Protein AF-A0A3C1B1N7-F1 (afdb_monomer)

Mean predicted aligned error: 6.43 Å

Nearest PDB structures (foldseek):
  8cvm-assembly1_x  TM=9.301E-01  e=9.325E-04  Cutibacterium acnes
  5nrg-assembly1_V  TM=9.220E-01  e=1.639E-03  Staphylococcus aureus subsp. aureus NCTC 8325
  7n2u-assembly1_Lc  TM=9.942E-01  e=5.062E-03  Escherichia coli K-12
  6qul-assembly1_Z  TM=9.904E-01  e=5.062E-03  Escherichia coli
  8p8w-assembly1_w  TM=9.582E-01  e=2.073E-02  Mycoplasmoides pneumoniae M129

Solvent-accessible surface area (backbone atoms only — not comparable to full-atom values): 3328 Å² total; per-residue (Å²): 124,61,66,68,53,50,50,48,50,51,49,50,52,50,48,48,53,48,52,49,34,49,74,68,71,66,55,90,55,72,63,56,60,54,49,49,56,51,52,51,49,50,54,53,48,51,54,50,50,40,62,71,70,61,71,78,124

Foldseek 3Di:
DVPLVVVLVVLVVVLVVQVVCVVVVNRPDPVVNVVSVVVNVVSVVVVVVCVVVVPPD

Radius of gyration: 14.02 Å; Cα contacts (8 Å, |Δi|>4): 24; chains: 1; bounding box: 34×13×38 Å

Secondary structure (DSSP, 8-state):
-HHHHHHHHHHHHHHHHHHHHHHTT--S-HHHHHHHHHHHHHHHHHHHHHHHTT---

Sequence (57 aa):
MSELNDELVALKEELFKLRFQHATNQLENPQKLVSVRRDIARVKTIIRERELQGIKE

pLDDT: mean 81.39, std 10.73, range [48.06, 91.44]

Structure (mmCIF, N/CA/C/O backbone):
data_AF-A0A3C1B1N7-F1
#
_entry.id   AF-A0A3C1B1N7-F1
#
loop_
_atom_site.group_PDB
_atom_site.id
_atom_site.type_symbol
_atom_site.label_atom_id
_atom_site.label_alt_id
_atom_site.label_comp_id
_atom_site.label_asym_id
_atom_site.label_entity_id
_atom_site.label_seq_id
_atom_site.pdbx_PDB_ins_code
_atom_site.Cartn_x
_atom_site.Cartn_y
_atom_site.Cartn_z
_atom_site.occupancy
_atom_site.B_iso_or_equiv
_atom_site.auth_seq_id
_atom_site.auth_comp_id
_atom_site.auth_asym_id
_atom_site.auth_atom_id
_atom_site.pdbx_PDB_model_num
ATOM 1 N N . MET A 1 1 ? -6.722 -4.320 16.717 1.00 51.81 1 MET A N 1
ATOM 2 C CA . MET A 1 1 ? -6.377 -3.074 15.984 1.00 51.81 1 MET A CA 1
ATOM 3 C C . MET A 1 1 ? -5.013 -3.124 15.284 1.00 51.81 1 MET A C 1
ATOM 5 O O . MET A 1 1 ? -4.873 -2.444 14.276 1.00 51.81 1 MET A O 1
ATOM 9 N N . SER A 1 2 ? -4.033 -3.906 15.769 1.00 64.56 2 SER A N 1
ATOM 10 C CA . SER A 1 2 ? -2.699 -4.000 15.140 1.00 64.56 2 SER A CA 1
ATOM 11 C C . SER A 1 2 ? -2.739 -4.647 13.753 1.00 64.56 2 SER A C 1
ATOM 13 O O . SER A 1 2 ? -2.303 -4.034 12.790 1.00 64.56 2 SER A O 1
ATOM 15 N N . GLU A 1 3 ? -3.393 -5.805 13.618 1.00 75.56 3 GLU A N 1
ATOM 16 C CA . GLU A 1 3 ? -3.271 -6.658 12.421 1.00 75.56 3 GLU A CA 1
ATOM 17 C C . GLU A 1 3 ? -3.638 -5.975 11.096 1.00 75.56 3 GLU A C 1
ATOM 19 O O . GLU A 1 3 ? -2.907 -6.107 10.123 1.00 75.56 3 GLU A O 1
ATOM 24 N N . LEU A 1 4 ? -4.721 -5.187 11.048 1.00 78.00 4 LEU A N 1
ATOM 25 C CA . LEU A 1 4 ? -5.103 -4.453 9.830 1.00 78.00 4 LEU A CA 1
ATOM 26 C C . LEU A 1 4 ? -4.115 -3.332 9.480 1.00 78.00 4 LEU A C 1
ATOM 28 O O . LEU A 1 4 ? -3.906 -3.034 8.305 1.00 78.00 4 LEU A O 1
ATOM 32 N N . ASN A 1 5 ? -3.531 -2.681 10.489 1.00 81.50 5 ASN A N 1
ATOM 33 C CA . ASN A 1 5 ? -2.494 -1.678 10.262 1.00 81.50 5 ASN A CA 1
ATOM 34 C C . ASN A 1 5 ? -1.185 -2.341 9.827 1.00 81.50 5 ASN A C 1
ATOM 36 O O . ASN A 1 5 ? -0.536 -1.835 8.914 1.00 81.50 5 ASN A O 1
ATOM 40 N N . ASP A 1 6 ? -0.844 -3.483 10.419 1.00 86.38 6 ASP A N 1
ATOM 41 C CA . ASP A 1 6 ? 0.336 -4.272 10.070 1.00 86.38 6 ASP A CA 1
ATOM 42 C C . ASP A 1 6 ? 0.235 -4.797 8.629 1.00 86.38 6 ASP A C 1
ATOM 44 O O . ASP A 1 6 ? 1.178 -4.668 7.847 1.00 86.38 6 ASP A O 1
ATOM 48 N N . GLU A 1 7 ? -0.944 -5.271 8.220 1.00 85.00 7 GLU A N 1
ATOM 49 C CA . GLU A 1 7 ? -1.228 -5.681 6.842 1.00 85.00 7 GLU A CA 1
ATOM 50 C C . GLU A 1 7 ? -1.140 -4.500 5.861 1.00 85.00 7 GLU A C 1
ATOM 52 O O . GLU A 1 7 ? -0.568 -4.615 4.776 1.00 85.00 7 GLU A O 1
ATOM 57 N N . LEU A 1 8 ? -1.621 -3.315 6.253 1.00 86.62 8 LEU A N 1
ATOM 58 C CA . LEU A 1 8 ? -1.494 -2.097 5.446 1.00 86.62 8 LEU A CA 1
ATOM 59 C C . LEU A 1 8 ? -0.021 -1.688 5.268 1.00 86.62 8 LEU A C 1
ATOM 61 O O . LEU A 1 8 ? 0.370 -1.246 4.182 1.00 86.62 8 LEU A O 1
ATOM 65 N N . VAL A 1 9 ? 0.803 -1.835 6.309 1.00 89.19 9 VAL A N 1
ATOM 66 C CA . VAL A 1 9 ? 2.252 -1.591 6.242 1.00 89.19 9 VAL A CA 1
ATOM 67 C C . VAL A 1 9 ? 2.924 -2.602 5.313 1.00 89.19 9 VAL A C 1
ATOM 69 O O . VAL A 1 9 ? 3.646 -2.183 4.407 1.00 89.19 9 VAL A O 1
ATOM 72 N N . ALA A 1 10 ? 2.616 -3.893 5.446 1.00 89.62 10 ALA A N 1
ATOM 73 C CA . ALA A 1 10 ? 3.151 -4.941 4.577 1.00 89.62 10 ALA A CA 1
ATOM 74 C C . ALA A 1 10 ? 2.803 -4.699 3.095 1.00 89.62 10 ALA A C 1
ATOM 76 O O . ALA A 1 10 ? 3.684 -4.713 2.232 1.00 89.62 10 ALA A O 1
ATOM 77 N N . LEU A 1 11 ? 1.543 -4.364 2.792 1.00 89.25 11 LEU A N 1
ATOM 78 C CA . LEU A 1 11 ? 1.101 -4.043 1.430 1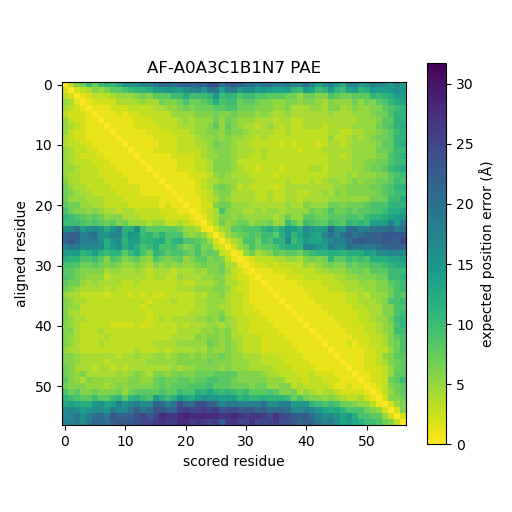.00 89.25 11 LEU A CA 1
ATOM 79 C C . LEU A 1 11 ? 1.774 -2.778 0.871 1.00 89.25 11 LEU A C 1
ATOM 81 O O . LEU A 1 11 ? 2.039 -2.685 -0.330 1.00 89.25 11 LEU A O 1
ATOM 85 N N . LYS A 1 12 ? 2.077 -1.783 1.716 1.00 88.38 12 LYS A N 1
ATOM 86 C CA . LYS A 1 12 ? 2.847 -0.597 1.303 1.00 88.38 12 LYS A CA 1
ATOM 87 C C . LYS A 1 12 ? 4.296 -0.938 0.973 1.00 88.38 12 LYS A C 1
ATOM 89 O O . LYS A 1 12 ? 4.819 -0.395 -0.001 1.00 88.38 12 LYS A O 1
ATOM 94 N N . GLU A 1 13 ? 4.938 -1.802 1.753 1.00 91.44 13 GLU A N 1
ATOM 95 C CA . GLU A 1 13 ? 6.290 -2.280 1.450 1.00 91.44 13 GLU A CA 1
ATOM 96 C C . GLU A 1 13 ? 6.321 -3.075 0.145 1.00 91.44 13 GLU A C 1
ATOM 98 O O . GLU A 1 13 ? 7.208 -2.870 -0.685 1.00 91.44 13 GLU A O 1
ATOM 103 N N . GLU A 1 14 ? 5.325 -3.930 -0.085 1.00 88.44 14 GLU A N 1
ATOM 104 C CA . GLU A 1 14 ? 5.185 -4.660 -1.343 1.00 88.44 14 GLU A CA 1
ATOM 105 C C . GLU A 1 14 ? 4.980 -3.704 -2.525 1.00 88.44 14 GLU A C 1
ATOM 107 O O . GLU A 1 14 ? 5.660 -3.819 -3.546 1.00 88.44 14 GLU A O 1
ATOM 112 N N . LEU A 1 15 ? 4.128 -2.684 -2.370 1.00 88.88 15 LEU A N 1
ATOM 113 C CA . LEU A 1 15 ? 3.954 -1.642 -3.379 1.00 88.88 15 LEU A CA 1
ATOM 114 C C . LEU A 1 15 ? 5.262 -0.883 -3.644 1.00 88.88 15 LEU A C 1
ATOM 116 O O . LEU A 1 15 ? 5.545 -0.540 -4.792 1.00 88.88 15 LEU A O 1
ATOM 120 N N . PHE A 1 16 ? 6.063 -0.611 -2.611 1.00 89.31 16 PHE A N 1
ATOM 121 C CA . PHE A 1 16 ? 7.361 0.046 -2.758 1.00 89.31 16 PHE A CA 1
ATOM 122 C C . PHE A 1 16 ? 8.343 -0.827 -3.545 1.00 89.31 16 PHE A C 1
ATOM 124 O O . PHE A 1 16 ? 8.945 -0.345 -4.504 1.00 89.31 16 PHE A O 1
ATOM 131 N N . LYS A 1 17 ? 8.432 -2.123 -3.218 1.00 87.56 17 LYS A N 1
ATOM 132 C CA . LYS A 1 17 ? 9.239 -3.104 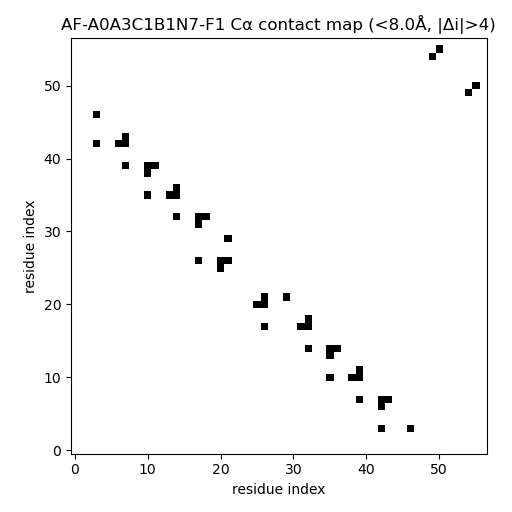-3.964 1.00 87.56 17 LYS A CA 1
ATOM 133 C C . LYS A 1 17 ? 8.796 -3.202 -5.424 1.00 87.56 17 LYS A C 1
ATOM 135 O O . LYS A 1 17 ? 9.640 -3.139 -6.314 1.00 87.56 17 LYS A O 1
ATOM 140 N N . LEU A 1 18 ? 7.489 -3.263 -5.687 1.00 86.62 18 LEU A N 1
ATOM 141 C CA . LEU A 1 18 ? 6.944 -3.284 -7.047 1.00 86.62 18 LEU A CA 1
ATOM 142 C C . LEU A 1 18 ? 7.224 -1.978 -7.802 1.00 86.62 18 LEU A C 1
ATOM 144 O O . LEU A 1 18 ? 7.566 -2.014 -8.977 1.00 86.62 18 LEU A O 1
ATOM 148 N N . ARG A 1 19 ? 7.132 -0.807 -7.160 1.00 85.62 19 ARG A N 1
ATOM 149 C CA . ARG A 1 19 ? 7.509 0.470 -7.799 1.00 85.62 19 ARG A CA 1
ATOM 150 C C . ARG A 1 19 ? 9.005 0.544 -8.087 1.00 85.62 19 ARG A C 1
ATOM 152 O O . ARG A 1 19 ? 9.382 1.089 -9.119 1.00 85.62 19 ARG A O 1
ATOM 159 N N . PHE A 1 20 ? 9.837 -0.013 -7.211 1.00 86.62 20 PHE A N 1
ATOM 160 C CA . PHE A 1 20 ? 11.276 -0.097 -7.427 1.00 86.62 20 PHE A CA 1
ATOM 161 C C . PHE A 1 20 ? 11.603 -1.008 -8.616 1.00 86.62 20 PHE A C 1
ATOM 163 O O . PHE A 1 20 ? 12.296 -0.581 -9.531 1.00 86.62 20 PHE A O 1
ATOM 170 N N . GLN A 1 21 ? 11.002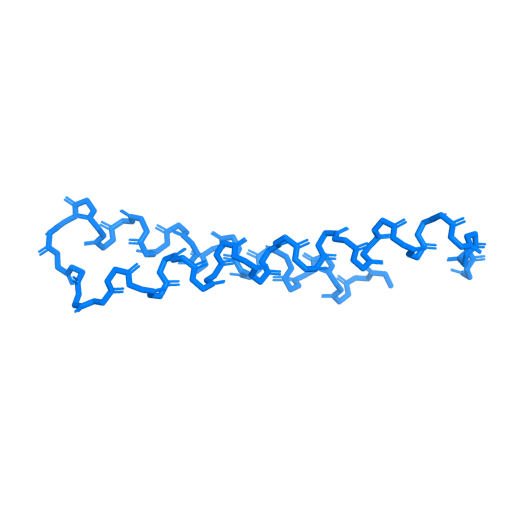 -2.200 -8.674 1.00 84.69 21 GLN A N 1
ATOM 171 C CA . GLN A 1 21 ? 11.110 -3.118 -9.814 1.00 84.69 21 GLN A CA 1
ATOM 172 C C . GLN A 1 21 ? 10.565 -2.513 -11.123 1.00 84.69 21 GLN A C 1
ATOM 174 O O . GLN A 1 21 ? 11.101 -2.767 -12.200 1.00 84.69 21 GLN A O 1
ATOM 179 N N . HIS A 1 22 ? 9.517 -1.682 -11.041 1.00 83.19 22 HIS A N 1
ATOM 180 C CA . HIS A 1 22 ? 9.003 -0.913 -12.179 1.00 83.19 22 HIS A CA 1
ATOM 181 C C . HIS A 1 22 ? 10.042 0.085 -12.685 1.00 83.19 22 HIS A C 1
ATOM 183 O O . HIS A 1 22 ? 10.261 0.201 -13.886 1.00 83.19 22 HIS A O 1
ATOM 189 N N . ALA A 1 23 ? 10.675 0.822 -11.771 1.00 81.94 23 ALA A N 1
ATOM 190 C CA . ALA A 1 23 ? 11.683 1.818 -12.106 1.00 81.94 23 ALA A CA 1
ATOM 191 C C . ALA A 1 23 ? 12.962 1.185 -12.677 1.00 81.94 23 ALA A C 1
ATOM 193 O O . ALA A 1 23 ? 13.587 1.777 -13.552 1.00 81.94 23 ALA A O 1
ATOM 194 N N . THR A 1 24 ? 13.325 -0.026 -12.240 1.00 82.88 24 THR A N 1
ATOM 195 C CA . THR A 1 24 ? 14.455 -0.787 -12.798 1.00 82.88 24 THR A CA 1
ATOM 196 C C . THR A 1 24 ? 14.120 -1.509 -14.107 1.00 82.88 24 THR A C 1
ATOM 198 O O . THR A 1 24 ? 14.968 -2.229 -14.630 1.00 82.88 24 THR A O 1
ATOM 201 N N . ASN A 1 25 ? 12.916 -1.311 -14.666 1.00 70.31 25 ASN A N 1
ATOM 202 C CA . ASN A 1 25 ? 12.443 -1.934 -15.909 1.00 70.31 25 ASN A CA 1
ATOM 203 C C . ASN A 1 25 ? 12.447 -3.480 -15.888 1.00 70.31 25 ASN A C 1
ATOM 205 O O . ASN A 1 25 ? 12.398 -4.119 -16.935 1.00 70.31 25 ASN A O 1
ATOM 209 N N . GLN A 1 26 ? 12.469 -4.088 -14.698 1.00 66.31 26 GLN A N 1
ATOM 210 C CA . GLN A 1 26 ? 12.441 -5.544 -14.487 1.00 66.31 26 GLN A CA 1
ATOM 211 C C . GLN A 1 26 ? 11.049 -6.047 -14.091 1.00 66.31 26 GLN A C 1
ATOM 213 O O . GLN A 1 26 ? 10.899 -7.119 -13.504 1.00 66.31 26 GLN A O 1
ATOM 218 N N . LEU A 1 27 ? 10.008 -5.258 -14.348 1.00 65.94 27 LEU A N 1
ATOM 219 C CA . LEU A 1 27 ? 8.682 -5.601 -13.875 1.00 65.94 27 LEU A CA 1
ATOM 220 C C . LEU A 1 27 ? 7.996 -6.577 -14.830 1.00 65.94 27 LEU A C 1
ATOM 222 O O . LEU A 1 27 ? 7.382 -6.176 -15.814 1.00 65.94 27 LEU A O 1
ATOM 226 N N . GLU A 1 28 ? 8.064 -7.862 -14.491 1.00 64.88 28 GLU A N 1
ATOM 227 C CA . GLU A 1 28 ? 7.455 -8.943 -15.275 1.00 64.88 28 GLU A CA 1
ATOM 228 C C . GLU A 1 28 ? 5.930 -8.816 -15.401 1.00 64.88 28 GLU A C 1
ATOM 230 O O . GLU A 1 28 ? 5.357 -9.287 -16.377 1.00 64.88 28 GLU A O 1
ATOM 235 N N . ASN A 1 29 ? 5.252 -8.193 -14.424 1.00 73.25 29 ASN A N 1
ATOM 236 C CA . ASN A 1 29 ? 3.788 -8.143 -14.387 1.00 73.25 29 ASN A CA 1
ATOM 237 C C . ASN A 1 29 ? 3.221 -6.820 -13.829 1.00 73.25 29 ASN A C 1
ATOM 239 O O . ASN A 1 29 ? 2.968 -6.712 -12.623 1.00 73.25 29 ASN A O 1
ATOM 243 N N . PRO A 1 30 ? 2.916 -5.824 -14.686 1.00 76.19 30 PRO A N 1
ATOM 244 C CA . PRO A 1 30 ? 2.316 -4.548 -14.268 1.00 76.19 30 PRO A CA 1
ATOM 245 C C . PRO A 1 30 ? 0.933 -4.695 -13.620 1.00 76.19 30 PRO A C 1
ATOM 247 O O . PRO A 1 30 ? 0.513 -3.830 -12.849 1.00 76.19 30 PRO A O 1
ATOM 250 N N . GLN A 1 31 ? 0.246 -5.820 -13.847 1.00 83.00 31 GLN A N 1
ATOM 251 C CA . GLN A 1 31 ? -1.030 -6.124 -13.196 1.00 83.00 31 GLN A CA 1
ATOM 252 C C . GLN A 1 31 ? -0.907 -6.290 -11.673 1.00 83.00 31 GLN A C 1
ATOM 254 O O . GLN A 1 31 ? -1.816 -5.876 -10.950 1.00 83.00 31 GLN A O 1
ATOM 259 N N . LYS A 1 32 ? 0.222 -6.808 -11.159 1.00 82.56 32 LYS A N 1
ATOM 260 C CA . LYS A 1 32 ? 0.448 -6.931 -9.705 1.00 82.56 32 LYS A CA 1
ATOM 261 C C . LYS A 1 32 ? 0.406 -5.573 -9.012 1.00 82.56 32 LYS A C 1
ATOM 263 O O . LYS A 1 32 ? -0.193 -5.441 -7.952 1.00 82.56 32 LYS A O 1
ATOM 268 N N . LEU A 1 33 ? 0.950 -4.539 -9.650 1.00 83.62 33 LEU A N 1
ATOM 269 C CA . LEU A 1 33 ? 0.963 -3.181 -9.107 1.00 83.62 33 LEU A CA 1
ATOM 270 C C . LEU A 1 33 ? -0.458 -2.604 -8.975 1.00 83.62 33 LEU A C 1
ATOM 272 O O . LEU A 1 33 ? -0.745 -1.864 -8.034 1.00 83.62 33 LEU A O 1
ATOM 276 N N . VAL A 1 34 ? -1.364 -2.965 -9.889 1.00 86.50 34 VAL A N 1
ATOM 277 C CA . VAL A 1 34 ? -2.788 -2.602 -9.809 1.00 86.50 34 VAL A CA 1
ATOM 278 C C . VAL A 1 34 ? -3.505 -3.415 -8.729 1.00 86.50 34 VAL A C 1
ATOM 280 O O . VAL A 1 34 ? -4.303 -2.837 -7.992 1.00 86.50 34 VAL A O 1
ATOM 283 N N . SER A 1 35 ? -3.207 -4.714 -8.600 1.00 88.94 35 SER A N 1
ATOM 284 C CA . SER A 1 35 ? -3.783 -5.574 -7.554 1.00 88.94 35 SER A CA 1
ATOM 285 C C . SER A 1 35 ? -3.443 -5.062 -6.158 1.00 88.94 35 SER A C 1
ATOM 287 O O . SER A 1 35 ? -4.350 -4.700 -5.417 1.00 88.94 35 SER A O 1
ATOM 289 N N . VAL A 1 36 ? -2.153 -4.879 -5.856 1.00 88.25 36 VAL A N 1
ATOM 290 C CA . VAL A 1 36 ? -1.688 -4.404 -4.541 1.00 88.25 36 VAL A CA 1
ATOM 291 C C . VAL A 1 36 ? -2.303 -3.045 -4.193 1.00 88.25 36 VAL A C 1
ATOM 293 O O . VAL A 1 36 ? -2.703 -2.795 -3.058 1.00 88.25 36 VAL A O 1
ATOM 296 N N . ARG A 1 37 ? -2.473 -2.157 -5.182 1.00 88.25 37 ARG A N 1
ATOM 297 C CA . ARG A 1 37 ? -3.134 -0.860 -4.971 1.00 88.25 37 ARG A CA 1
ATOM 298 C C . ARG A 1 37 ? -4.617 -1.007 -4.606 1.00 88.25 37 ARG A C 1
ATOM 300 O O . ARG A 1 37 ? -5.113 -0.227 -3.794 1.00 88.25 37 ARG A O 1
ATOM 307 N N . ARG A 1 38 ? -5.322 -1.981 -5.196 1.00 91.19 38 ARG A N 1
ATOM 308 C CA . ARG A 1 38 ? -6.716 -2.309 -4.851 1.00 91.19 38 ARG A CA 1
ATOM 309 C C . ARG A 1 38 ? -6.813 -2.947 -3.469 1.00 91.19 38 ARG A C 1
ATOM 311 O O . ARG A 1 38 ? -7.734 -2.609 -2.733 1.00 91.19 38 ARG A O 1
ATOM 318 N N . ASP A 1 39 ? -5.861 -3.792 -3.099 1.00 89.50 39 ASP A N 1
ATOM 319 C CA . ASP A 1 39 ? -5.846 -4.447 -1.790 1.00 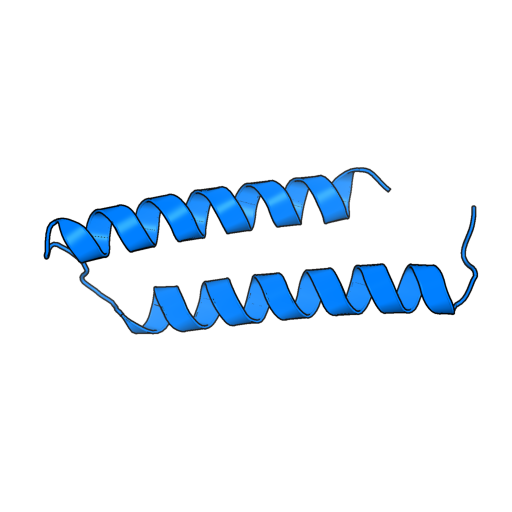89.50 39 ASP A CA 1
ATOM 320 C C . ASP A 1 39 ? -5.625 -3.427 -0.662 1.00 89.50 39 ASP A C 1
ATOM 322 O O . ASP A 1 39 ? -6.404 -3.391 0.289 1.00 89.50 39 ASP A O 1
ATOM 326 N N . ILE A 1 40 ? -4.706 -2.467 -0.842 1.00 90.38 40 ILE A N 1
ATOM 327 C CA . ILE A 1 40 ? -4.546 -1.326 0.083 1.00 90.38 40 ILE A CA 1
ATOM 328 C C . ILE A 1 40 ? -5.853 -0.531 0.226 1.00 90.38 40 ILE A C 1
ATOM 330 O O . ILE A 1 40 ? -6.191 -0.081 1.322 1.00 90.38 40 ILE A O 1
ATOM 334 N N . ALA A 1 41 ? -6.584 -0.320 -0.874 1.00 90.94 41 ALA A N 1
ATOM 335 C CA . ALA A 1 41 ? -7.852 0.402 -0.835 1.00 90.94 41 ALA A CA 1
ATOM 336 C C . ALA A 1 41 ? -8.918 -0.368 -0.039 1.00 90.94 41 ALA A C 1
ATOM 338 O O . ALA A 1 41 ? -9.591 0.239 0.788 1.00 90.94 41 ALA A O 1
ATOM 339 N N . ARG A 1 42 ? -9.023 -1.692 -0.218 1.00 90.25 42 ARG A N 1
ATOM 340 C CA . ARG A 1 42 ? -9.951 -2.543 0.548 1.00 90.25 42 ARG A CA 1
ATOM 341 C C . ARG A 1 42 ? -9.651 -2.520 2.041 1.00 90.25 42 ARG A C 1
ATOM 343 O O . ARG A 1 42 ? -10.563 -2.286 2.824 1.00 90.25 42 ARG A O 1
ATOM 350 N N . VAL A 1 43 ? -8.387 -2.696 2.431 1.00 87.88 43 VAL A N 1
ATOM 351 C CA . VAL A 1 43 ? -7.976 -2.662 3.847 1.00 87.88 43 VAL A CA 1
ATOM 352 C C . VAL A 1 43 ? -8.323 -1.311 4.472 1.00 87.88 43 VAL A C 1
ATOM 354 O O . VAL A 1 43 ? -8.917 -1.258 5.546 1.00 87.88 43 VAL A O 1
ATOM 357 N N . LYS A 1 44 ? -8.051 -0.204 3.768 1.00 87.94 44 LYS A N 1
ATOM 358 C CA . LYS A 1 44 ? -8.456 1.137 4.218 1.00 87.94 44 LYS A CA 1
ATOM 359 C C . LYS A 1 44 ? -9.968 1.285 4.359 1.00 87.94 44 LYS A C 1
ATOM 361 O O . LYS A 1 44 ? -10.411 1.900 5.325 1.00 87.94 44 LYS A O 1
ATOM 366 N N . THR A 1 45 ? -10.746 0.746 3.423 1.00 90.81 45 THR A N 1
ATOM 367 C CA . THR A 1 45 ? -12.209 0.760 3.510 1.00 90.81 45 THR A CA 1
ATOM 368 C C . THR A 1 45 ? -12.687 -0.011 4.733 1.00 90.81 45 THR A C 1
ATOM 370 O O . THR A 1 45 ? -13.473 0.536 5.490 1.00 90.81 45 THR A O 1
ATOM 373 N N . ILE A 1 46 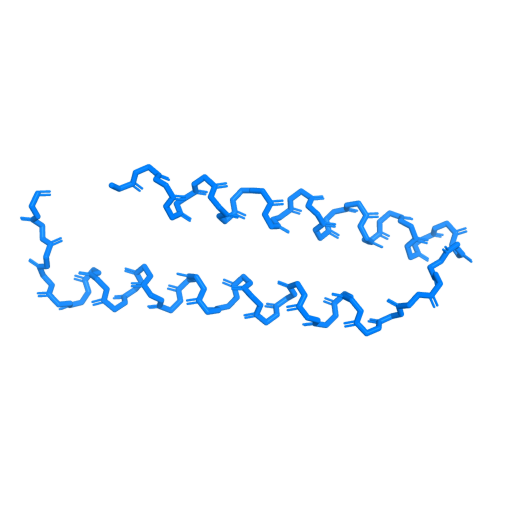? -12.149 -1.202 5.002 1.00 87.19 46 ILE A N 1
ATOM 374 C CA . ILE A 1 46 ? -12.517 -2.004 6.180 1.00 87.19 46 ILE A CA 1
ATOM 375 C C . ILE A 1 46 ? -12.150 -1.279 7.481 1.00 87.19 46 ILE A C 1
ATOM 377 O O . ILE A 1 46 ? -12.954 -1.243 8.409 1.00 87.19 46 ILE A O 1
ATOM 381 N N . ILE A 1 47 ? -10.961 -0.670 7.559 1.00 86.00 47 ILE A N 1
ATOM 382 C CA . ILE A 1 47 ? -10.568 0.157 8.714 1.00 86.00 47 ILE A CA 1
ATOM 383 C C . ILE A 1 47 ? -11.583 1.286 8.910 1.00 86.00 47 ILE A C 1
ATOM 385 O O . ILE A 1 47 ? -12.072 1.492 10.018 1.00 86.00 47 ILE A O 1
ATOM 389 N N . ARG A 1 48 ? -11.952 1.977 7.825 1.00 87.25 48 ARG A N 1
ATOM 390 C CA . ARG A 1 48 ? -12.911 3.079 7.873 1.00 87.25 48 ARG A CA 1
ATOM 391 C C . ARG A 1 48 ? -14.321 2.621 8.243 1.00 87.25 48 ARG A C 1
ATOM 393 O O . ARG A 1 48 ? -15.001 3.312 8.992 1.00 87.25 48 ARG A O 1
ATOM 400 N N 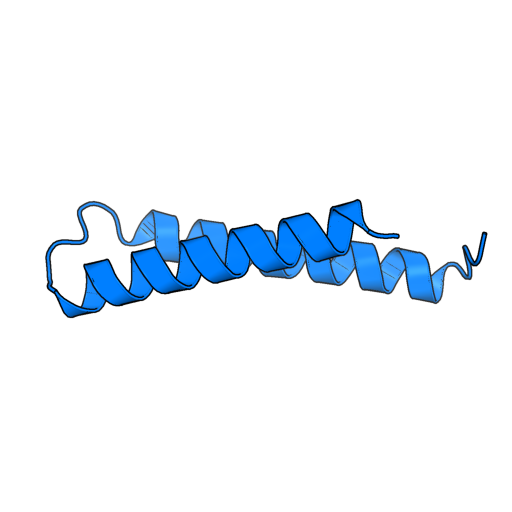. GLU A 1 49 ? -14.76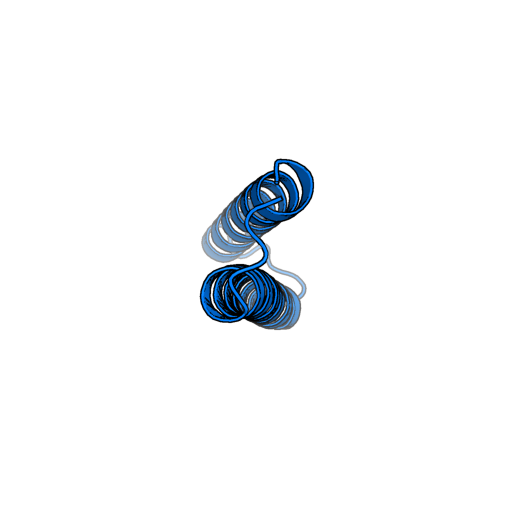3 1.477 7.740 1.00 86.62 49 GLU A N 1
ATOM 401 C CA . GLU A 1 49 ? -16.047 0.870 8.088 1.00 86.62 49 GLU A CA 1
ATOM 402 C C . GLU A 1 49 ? -16.089 0.484 9.567 1.00 86.62 49 GLU A C 1
ATOM 404 O O . GLU A 1 49 ? -17.071 0.791 10.235 1.00 86.62 49 GLU A O 1
ATOM 409 N N . ARG A 1 50 ? -15.007 -0.089 10.112 1.00 82.62 50 ARG A N 1
ATOM 410 C CA . ARG A 1 50 ? -14.888 -0.399 11.548 1.00 82.62 50 ARG A CA 1
ATOM 411 C C . ARG A 1 50 ? -14.895 0.860 12.418 1.00 82.62 50 ARG A C 1
ATOM 413 O O . ARG A 1 50 ? -15.564 0.877 13.447 1.00 82.62 50 ARG A O 1
ATOM 420 N N . GLU A 1 51 ? -14.211 1.925 11.989 1.00 82.38 51 GLU A N 1
ATOM 421 C CA . GLU A 1 51 ? -14.274 3.238 12.649 1.00 82.38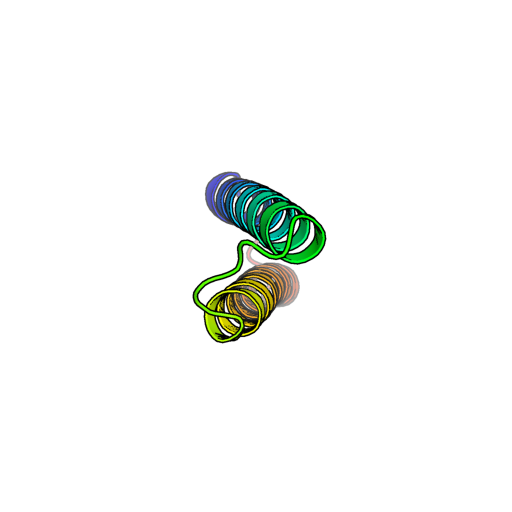 51 GLU A CA 1
ATOM 422 C C . GLU A 1 51 ? -15.698 3.815 12.647 1.00 82.38 51 GLU A C 1
ATOM 424 O O . GLU A 1 51 ? -16.160 4.323 13.669 1.00 82.38 51 GLU A O 1
ATOM 429 N N . LEU A 1 52 ? -16.394 3.748 11.506 1.00 83.12 52 LEU A N 1
ATOM 430 C CA . LEU A 1 52 ? -17.743 4.297 11.331 1.00 83.12 52 LEU A CA 1
ATOM 431 C C . LEU A 1 52 ? -18.819 3.480 12.051 1.00 83.12 52 LEU A C 1
ATOM 433 O O . LEU A 1 52 ? -19.772 4.064 12.560 1.00 83.12 52 LEU A O 1
ATOM 437 N N . GLN A 1 53 ? -18.665 2.156 12.132 1.00 80.94 53 GLN A N 1
ATOM 438 C CA . GLN A 1 53 ? -19.548 1.286 12.913 1.00 80.94 53 GLN A CA 1
ATOM 439 C C . GLN A 1 53 ? -19.399 1.495 14.425 1.00 80.94 53 GLN A C 1
ATO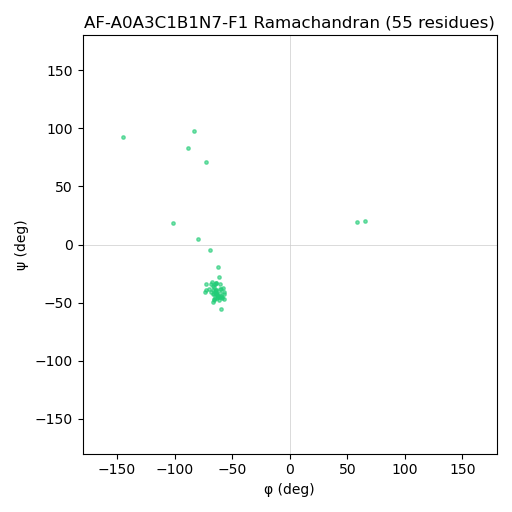M 441 O O . GLN A 1 53 ? -20.162 0.918 15.193 1.00 80.94 53 GLN A O 1
ATOM 446 N N . GLY A 1 54 ? -18.452 2.329 14.871 1.00 64.94 54 GLY A N 1
ATOM 447 C CA . GLY A 1 54 ? -18.287 2.638 16.287 1.00 64.94 54 GLY A CA 1
ATOM 448 C C . GLY A 1 54 ? -17.858 1.427 17.111 1.00 64.94 54 GLY A C 1
ATOM 449 O O . GLY A 1 54 ? -18.011 1.457 18.330 1.00 64.94 54 GLY A O 1
ATOM 450 N N . ILE A 1 55 ? -17.298 0.394 16.466 1.00 60.38 55 ILE A N 1
ATOM 451 C CA . ILE A 1 55 ? -16.656 -0.748 17.124 1.00 60.38 55 ILE A CA 1
ATOM 452 C C . ILE A 1 55 ? -15.325 -0.239 17.699 1.00 60.38 55 ILE A C 1
ATOM 454 O O . ILE A 1 55 ? -14.237 -0.471 17.174 1.00 60.38 55 ILE A O 1
ATOM 458 N N . LYS A 1 56 ? -15.441 0.575 18.748 1.00 50.03 56 LYS A N 1
ATOM 459 C CA . LYS A 1 56 ? -14.402 0.814 19.739 1.00 50.03 56 LYS A CA 1
ATOM 460 C C . LYS A 1 56 ? -14.599 -0.261 20.802 1.00 50.03 56 LYS A C 1
ATOM 462 O O . LYS A 1 56 ? -15.288 -0.018 21.788 1.00 50.03 56 LYS A O 1
ATOM 467 N N . GLU A 1 57 ? -14.063 -1.445 20.543 1.00 48.06 57 GLU A N 1
ATOM 468 C CA . GLU A 1 57 ? -13.701 -2.366 21.625 1.00 48.06 57 GLU A CA 1
ATOM 469 C C . GLU A 1 57 ? -12.270 -2.068 22.073 1.00 48.06 57 GLU A C 1
ATOM 471 O O . GLU A 1 57 ? -11.407 -1.848 21.184 1.00 48.06 57 GLU A O 1
#